Protein AF-A0A2E3M9Q9-F1 (afdb_monomer)

Solvent-accessible surface area (backbone atoms only — not comparable to full-atom values): 9743 Å² total; per-residue (Å²): 113,70,69,62,52,54,53,53,52,55,54,54,60,60,72,67,68,70,74,71,77,70,59,69,41,37,39,51,59,62,32,50,26,89,43,43,72,78,40,28,54,58,51,46,64,66,79,41,60,80,38,40,78,48,68,69,74,88,83,64,86,83,71,75,69,73,61,46,31,37,36,22,40,59,89,78,63,45,57,40,36,41,35,33,45,67,44,72,97,41,50,79,25,32,54,65,48,75,46,79,63,38,61,74,39,22,31,92,86,69,49,36,73,83,56,48,71,68,57,46,63,74,74,42,71,73,69,44,78,47,83,54,98,63,34,36,38,41,30,27,69,87,46,67,44,72,45,80,41,54,44,87,80,43,58,71,69,68,62,70,63,85,82,134

Structure (mmCIF, N/CA/C/O backbone):
data_AF-A0A2E3M9Q9-F1
#
_entry.id   AF-A0A2E3M9Q9-F1
#
loop_
_atom_site.group_PDB
_atom_site.id
_atom_site.type_symbol
_atom_site.label_atom_id
_atom_site.label_alt_id
_atom_site.label_comp_id
_atom_site.label_asym_id
_atom_site.label_entity_id
_atom_site.label_seq_id
_atom_site.pdbx_PDB_ins_code
_atom_site.Cartn_x
_atom_site.Cartn_y
_atom_site.Cartn_z
_atom_site.occupancy
_atom_site.B_iso_or_equiv
_atom_site.auth_seq_id
_atom_site.auth_comp_id
_atom_site.auth_asym_id
_atom_site.auth_atom_id
_atom_site.pdbx_PDB_model_num
ATOM 1 N N . MET A 1 1 ? -33.802 -19.525 -43.054 1.00 52.84 1 MET A N 1
ATOM 2 C CA . MET A 1 1 ? -34.046 -18.143 -42.569 1.00 52.84 1 MET A CA 1
ATOM 3 C C . MET A 1 1 ? -34.086 -18.020 -41.040 1.00 52.84 1 MET A C 1
ATOM 5 O O . MET A 1 1 ? -33.507 -17.074 -40.529 1.00 52.84 1 MET A O 1
ATOM 9 N N . LYS A 1 2 ? -34.699 -18.948 -40.278 1.00 54.94 2 LYS A N 1
ATOM 10 C CA . LYS A 1 2 ? -34.688 -18.893 -38.794 1.00 54.94 2 LYS A CA 1
ATOM 11 C C . LYS A 1 2 ? -33.310 -19.171 -38.159 1.00 54.94 2 LYS A C 1
ATOM 13 O O . LYS A 1 2 ? -32.926 -18.476 -37.229 1.00 54.94 2 LYS A O 1
ATOM 18 N N . GLN A 1 3 ? -32.537 -20.125 -38.693 1.00 57.97 3 GLN A N 1
ATOM 19 C CA . GLN A 1 3 ? -31.179 -20.435 -38.200 1.00 57.97 3 GLN A CA 1
ATOM 20 C C . GLN A 1 3 ? -30.168 -19.307 -38.455 1.00 57.97 3 GLN A C 1
ATOM 22 O O . GLN A 1 3 ? -29.341 -19.023 -37.597 1.00 57.97 3 GLN A O 1
ATOM 27 N N . THR A 1 4 ? -30.271 -18.615 -39.593 1.00 62.91 4 THR A N 1
ATOM 28 C CA . THR A 1 4 ? -29.418 -17.459 -39.918 1.00 62.91 4 THR A CA 1
ATOM 29 C C . THR A 1 4 ? -29.715 -16.255 -39.019 1.00 62.91 4 THR A C 1
ATOM 31 O O . THR A 1 4 ? -28.805 -15.511 -38.678 1.00 62.91 4 THR A O 1
ATOM 34 N N . PHE A 1 5 ? -30.967 -16.093 -38.573 1.00 63.22 5 PHE A N 1
ATOM 35 C CA . PHE A 1 5 ? -31.365 -15.025 -37.648 1.00 63.22 5 PHE A CA 1
ATOM 36 C C . PHE A 1 5 ? -30.846 -15.266 -36.217 1.00 63.22 5 PHE A C 1
ATOM 38 O O . PHE A 1 5 ? -30.388 -14.340 -35.556 1.00 63.22 5 PHE A O 1
ATOM 45 N N . LEU A 1 6 ? -30.837 -16.527 -35.767 1.00 62.62 6 LEU A N 1
ATOM 46 C CA . LEU A 1 6 ? -30.279 -16.943 -34.471 1.00 62.62 6 LEU A CA 1
ATOM 47 C C . LEU A 1 6 ? -28.755 -16.737 -34.393 1.00 62.62 6 LEU A C 1
ATOM 49 O O . LEU A 1 6 ? 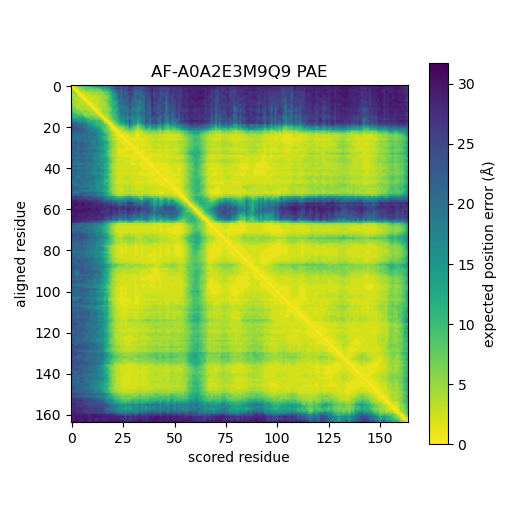-28.240 -16.312 -33.362 1.00 62.62 6 LEU A O 1
ATOM 53 N N . LEU A 1 7 ? -28.047 -16.976 -35.500 1.00 67.50 7 LEU A N 1
ATOM 54 C CA . LEU A 1 7 ? -26.600 -16.758 -35.613 1.00 67.50 7 LEU A CA 1
ATOM 55 C C . LEU A 1 7 ? -26.226 -15.267 -35.557 1.00 67.50 7 LEU A C 1
ATOM 57 O O . LEU A 1 7 ? -25.250 -14.905 -34.905 1.00 67.50 7 LEU A O 1
ATOM 61 N N . LEU A 1 8 ? -27.031 -14.393 -36.171 1.00 64.94 8 LEU A N 1
ATOM 62 C CA . LEU A 1 8 ? -26.827 -12.940 -36.109 1.00 64.94 8 LEU A CA 1
ATOM 63 C C . LEU A 1 8 ? -27.055 -12.368 -34.701 1.00 64.94 8 LEU A C 1
ATOM 65 O O . LEU A 1 8 ? -26.297 -11.502 -34.269 1.00 64.94 8 LEU A O 1
ATOM 69 N N . ILE A 1 9 ? -28.051 -12.875 -33.966 1.00 68.12 9 ILE A N 1
ATOM 70 C CA . ILE A 1 9 ? -28.307 -12.468 -32.574 1.00 68.12 9 ILE A CA 1
ATOM 71 C C . ILE A 1 9 ? -27.148 -12.897 -31.664 1.00 68.12 9 ILE A C 1
ATOM 73 O O . ILE A 1 9 ? -26.687 -12.100 -30.851 1.00 68.12 9 ILE A O 1
ATOM 77 N N . ALA A 1 10 ? -26.619 -14.112 -31.845 1.00 64.94 10 ALA A N 1
ATOM 78 C CA . ALA A 1 10 ? -25.474 -14.599 -31.076 1.00 64.94 10 ALA A CA 1
ATOM 79 C C . ALA A 1 10 ? -24.200 -13.766 -31.318 1.00 64.94 10 ALA A C 1
ATOM 81 O O . ALA A 1 10 ? -23.484 -13.449 -30.371 1.00 64.94 10 ALA A O 1
ATOM 82 N N . ILE A 1 11 ? -23.943 -13.348 -32.563 1.00 62.94 11 ILE A N 1
ATOM 83 C CA . ILE A 1 11 ? -22.802 -12.483 -32.913 1.00 62.94 11 ILE A CA 1
ATOM 84 C C . ILE A 1 11 ? -22.959 -11.078 -32.305 1.00 62.94 11 ILE A C 1
ATOM 86 O O . ILE A 1 11 ? -21.990 -10.514 -31.795 1.00 62.94 11 ILE A O 1
ATOM 90 N N . TYR A 1 12 ? -24.181 -10.535 -32.281 1.00 64.56 12 TYR A N 1
ATOM 91 C CA . TYR A 1 12 ? -24.465 -9.235 -31.664 1.00 64.56 12 TYR A CA 1
ATOM 92 C C . TYR A 1 12 ? -24.298 -9.254 -30.133 1.00 64.56 12 TYR A C 1
ATOM 94 O O . TYR A 1 12 ? -23.826 -8.281 -29.543 1.00 64.56 12 TYR A O 1
ATOM 102 N N . SER A 1 13 ? -24.620 -10.371 -29.471 1.00 60.25 13 SER A N 1
ATOM 103 C CA . SER A 1 13 ? -24.409 -10.527 -28.025 1.00 60.25 13 SER A CA 1
ATOM 104 C C . SER A 1 13 ? -22.926 -10.547 -27.632 1.00 60.25 13 SER A C 1
ATOM 106 O O . SER A 1 13 ? -22.579 -10.030 -26.573 1.00 60.25 13 SER A O 1
ATOM 108 N N . ILE A 1 14 ? -22.038 -11.075 -28.482 1.00 59.09 14 ILE A N 1
ATOM 109 C CA . ILE A 1 14 ? -20.588 -11.122 -28.209 1.00 59.09 14 ILE A CA 1
ATOM 110 C C . ILE A 1 14 ? -19.948 -9.733 -28.386 1.00 59.09 14 ILE A C 1
ATOM 112 O O . ILE A 1 14 ? -19.053 -9.363 -27.628 1.00 59.09 14 ILE A O 1
ATOM 116 N N . ALA A 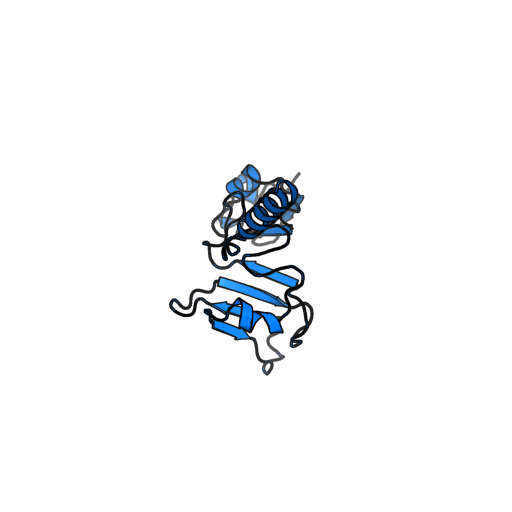1 15 ? -20.449 -8.927 -29.329 1.00 57.44 15 ALA A N 1
ATOM 117 C CA . ALA A 1 15 ? -19.947 -7.575 -29.592 1.00 57.44 15 ALA A CA 1
ATOM 118 C C . ALA A 1 15 ? -20.247 -6.561 -28.465 1.00 57.44 15 ALA A C 1
ATOM 120 O O . ALA A 1 15 ? -19.574 -5.540 -28.371 1.00 57.44 15 ALA A O 1
ATOM 121 N N . ASN A 1 16 ? -21.215 -6.849 -27.585 1.00 52.94 16 ASN A N 1
ATOM 122 C CA . ASN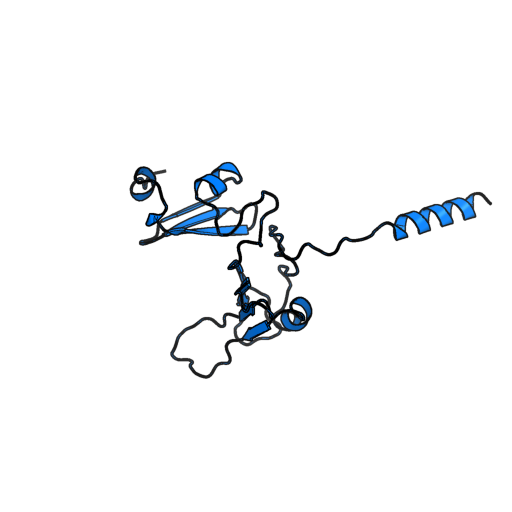 A 1 16 ? -21.548 -6.009 -26.427 1.00 52.94 16 ASN A CA 1
ATOM 123 C C . ASN A 1 16 ? -20.771 -6.375 -25.150 1.00 52.94 16 ASN A C 1
ATOM 125 O O . ASN A 1 16 ? -20.977 -5.745 -24.113 1.00 52.94 16 ASN A O 1
ATOM 129 N N . SER A 1 17 ? -19.839 -7.336 -25.197 1.00 44.88 17 SER A N 1
ATOM 130 C CA . SER A 1 17 ? -18.878 -7.548 -24.106 1.00 44.88 17 SER A CA 1
ATOM 131 C C . SER A 1 17 ? -17.785 -6.468 -24.142 1.00 44.88 17 SER A C 1
ATOM 133 O O . SER A 1 17 ? -16.591 -6.761 -24.234 1.00 44.88 17 SER A O 1
ATOM 135 N N . CYS A 1 18 ? -18.200 -5.204 -24.081 1.00 49.94 18 CYS A N 1
ATOM 136 C CA . CYS A 1 18 ? -17.330 -4.057 -23.901 1.00 49.94 18 CYS A CA 1
ATOM 137 C C . CYS A 1 18 ? -16.764 -4.133 -22.479 1.00 49.94 18 CYS A C 1
ATOM 139 O O . CYS A 1 18 ? -17.396 -3.702 -21.516 1.00 49.94 18 CYS A O 1
ATOM 141 N N . LYS A 1 19 ? -15.592 -4.757 -22.332 1.00 53.41 19 LYS A N 1
ATOM 142 C CA . LYS A 1 19 ? -14.821 -4.692 -21.091 1.00 53.41 19 LYS A CA 1
ATOM 143 C C . LYS A 1 19 ? -14.400 -3.235 -20.929 1.00 53.41 19 LYS A C 1
ATOM 145 O O . LYS A 1 19 ? -13.509 -2.781 -21.638 1.00 53.41 19 LYS A O 1
ATOM 150 N N . SER A 1 20 ? -15.079 -2.496 -20.055 1.00 61.09 20 SER A N 1
ATOM 151 C CA . SER A 1 20 ? -14.585 -1.202 -19.587 1.00 61.09 20 SER A CA 1
ATOM 152 C C . SER A 1 20 ? -13.145 -1.387 -19.119 1.00 61.09 20 SER A C 1
ATOM 154 O O . SER A 1 20 ? -12.863 -2.365 -18.415 1.00 61.09 20 SER A O 1
ATOM 156 N N . GLU A 1 21 ? -12.247 -0.487 -19.515 1.00 66.94 21 GLU A N 1
ATOM 157 C CA . GLU A 1 21 ? -10.880 -0.507 -19.002 1.00 66.94 21 GLU A CA 1
ATOM 158 C C . GLU A 1 21 ? -10.918 -0.539 -17.464 1.00 66.94 21 GLU A C 1
ATOM 160 O O . GLU A 1 21 ? -11.756 0.146 -16.863 1.00 66.94 21 GLU A O 1
ATOM 165 N N . PRO A 1 22 ? -10.087 -1.376 -16.814 1.00 71.12 22 PRO A N 1
ATOM 166 C CA . PRO A 1 22 ? -10.034 -1.410 -15.362 1.00 71.12 22 PRO A CA 1
ATOM 167 C C . PRO A 1 22 ? -9.723 -0.006 -14.842 1.00 71.12 22 PRO A C 1
ATOM 169 O O . PRO A 1 22 ? -8.771 0.623 -15.294 1.00 71.12 22 PRO A O 1
ATOM 172 N N . ASP A 1 23 ? -10.512 0.494 -13.894 1.00 86.56 23 ASP A N 1
ATOM 173 C CA . ASP A 1 23 ? -10.223 1.784 -13.269 1.00 86.56 23 ASP A CA 1
ATOM 174 C C . ASP A 1 23 ? -8.853 1.707 -12.576 1.00 86.56 23 ASP A C 1
ATOM 176 O O . ASP A 1 23 ? -8.659 0.935 -11.630 1.00 86.56 23 ASP A O 1
ATOM 180 N N . ARG A 1 24 ? -7.900 2.519 -13.056 1.00 91.31 24 ARG A N 1
ATOM 181 C CA . ARG A 1 24 ? -6.502 2.513 -12.603 1.00 91.31 24 ARG A CA 1
ATOM 182 C C . ARG A 1 24 ? -6.345 2.768 -11.102 1.00 91.31 24 ARG A C 1
ATOM 184 O O . ARG A 1 24 ? -5.295 2.448 -10.556 1.00 91.31 24 ARG A O 1
ATOM 191 N N . TYR A 1 25 ? -7.351 3.347 -10.446 1.00 95.38 25 TYR A N 1
ATOM 192 C CA . TYR A 1 25 ? -7.307 3.716 -9.032 1.00 95.38 25 TYR A CA 1
ATOM 193 C C . TYR A 1 25 ? -8.178 2.827 -8.135 1.00 95.38 25 TYR A C 1
ATOM 195 O O . TYR A 1 25 ? -8.453 3.185 -6.990 1.00 95.38 25 TYR A O 1
ATOM 203 N N . VAL A 1 26 ? -8.627 1.663 -8.602 1.00 95.62 26 VAL A N 1
ATOM 204 C CA . VAL A 1 26 ? -9.406 0.742 -7.761 1.00 95.62 26 VAL A CA 1
ATOM 205 C C . VAL A 1 26 ? -8.508 -0.288 -7.080 1.00 95.62 26 VAL A C 1
ATOM 207 O O . VAL A 1 26 ? -7.641 -0.891 -7.704 1.00 95.62 26 VAL A O 1
ATOM 210 N N . ILE A 1 27 ? -8.747 -0.512 -5.789 1.00 95.50 27 ILE A N 1
ATOM 211 C CA . ILE A 1 27 ? -8.110 -1.555 -4.982 1.00 95.50 27 ILE A CA 1
ATOM 212 C C . ILE A 1 27 ? -9.118 -2.686 -4.755 1.00 95.50 27 ILE A C 1
ATOM 214 O O . ILE A 1 27 ? -10.170 -2.481 -4.141 1.00 95.50 27 ILE A O 1
ATOM 218 N N . ASN A 1 28 ? -8.764 -3.891 -5.188 1.00 93.88 28 ASN A N 1
ATOM 219 C CA . ASN A 1 28 ? -9.450 -5.134 -4.853 1.00 93.88 28 ASN A CA 1
ATOM 220 C C . ASN A 1 28 ? -8.462 -6.130 -4.231 1.00 93.88 28 ASN A C 1
ATOM 222 O O . ASN A 1 28 ? -7.258 -5.906 -4.196 1.00 93.88 28 ASN A O 1
ATOM 226 N N . LYS A 1 29 ? -8.973 -7.274 -3.771 1.00 94.56 29 LYS A N 1
ATOM 227 C CA . LYS A 1 29 ? -8.179 -8.299 -3.077 1.00 94.56 29 LYS A CA 1
ATOM 228 C C . LYS A 1 29 ? -6.970 -8.828 -3.872 1.00 94.56 29 LYS A C 1
ATOM 230 O O . LYS A 1 29 ? -5.961 -9.163 -3.267 1.00 94.56 29 LYS A O 1
ATOM 235 N N . HIS A 1 30 ? -7.101 -8.922 -5.196 1.00 93.62 30 HIS A N 1
ATOM 236 C CA . HIS A 1 30 ? -6.114 -9.534 -6.103 1.00 93.62 30 HIS A CA 1
ATOM 237 C C . HIS A 1 30 ? -5.618 -8.574 -7.192 1.00 93.62 30 HIS A C 1
ATOM 239 O O . HIS A 1 30 ? -4.934 -8.987 -8.129 1.00 93.62 30 HIS A O 1
ATOM 245 N N . ASN A 1 31 ? -6.046 -7.3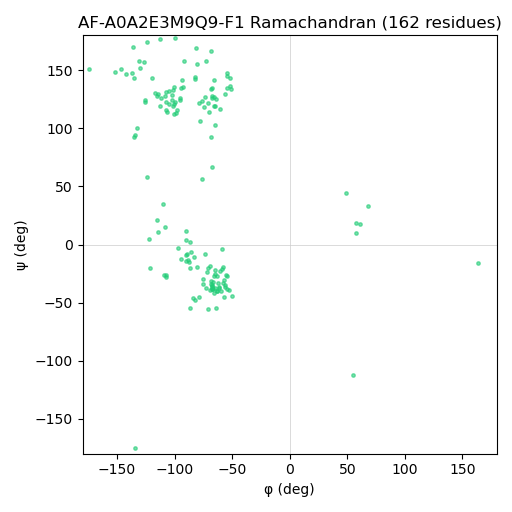09 -7.145 1.00 93.94 31 ASN A N 1
ATOM 246 C CA . ASN A 1 31 ? -5.635 -6.316 -8.127 1.00 93.94 31 ASN A CA 1
ATOM 247 C C . ASN A 1 31 ? -5.641 -4.898 -7.555 1.00 93.94 31 ASN A C 1
ATOM 249 O O . ASN A 1 31 ? -6.447 -4.555 -6.690 1.00 93.94 31 ASN A O 1
ATOM 253 N N . ILE A 1 32 ? -4.729 -4.076 -8.065 1.00 95.38 32 ILE A N 1
ATOM 254 C CA . ILE A 1 32 ? -4.612 -2.653 -7.749 1.00 95.38 32 ILE A CA 1
ATOM 255 C C . ILE A 1 32 ? -4.474 -1.925 -9.081 1.00 95.38 32 ILE A C 1
ATOM 257 O O . ILE A 1 32 ? -3.405 -1.931 -9.694 1.00 95.38 32 ILE A O 1
ATOM 261 N N . GLY A 1 33 ? -5.572 -1.341 -9.555 1.00 93.75 33 GLY A N 1
ATOM 262 C CA . GLY A 1 33 ? -5.669 -0.807 -10.906 1.00 93.75 33 GLY A CA 1
ATOM 263 C C . GLY A 1 33 ? -5.319 -1.875 -11.939 1.00 93.75 33 GLY A C 1
ATOM 264 O O . GLY A 1 33 ? -6.021 -2.873 -12.088 1.00 93.75 33 GLY A O 1
ATOM 265 N N . TYR A 1 34 ? -4.197 -1.672 -12.623 1.00 91.88 34 TYR A N 1
ATOM 266 C CA . TYR A 1 34 ? -3.678 -2.578 -13.649 1.00 91.88 34 TYR A CA 1
ATOM 267 C C . TYR A 1 34 ? -2.743 -3.675 -13.115 1.00 91.88 34 TYR A C 1
ATOM 269 O O . TYR A 1 34 ? -2.359 -4.568 -13.868 1.00 91.88 34 TYR A O 1
ATOM 277 N N . LEU A 1 35 ? -2.352 -3.614 -11.839 1.00 95.56 35 LEU A N 1
ATOM 278 C CA . LEU A 1 35 ? -1.514 -4.631 -11.206 1.00 95.56 35 LEU A CA 1
ATOM 279 C C . LEU A 1 35 ? -2.356 -5.821 -10.750 1.00 95.56 35 LEU A C 1
ATOM 281 O O . LEU A 1 35 ? -3.462 -5.643 -10.242 1.00 95.56 35 LEU A O 1
ATOM 285 N N . SER A 1 36 ? -1.793 -7.021 -10.861 1.00 95.31 36 SER A N 1
ATOM 286 C CA . SER A 1 36 ? -2.363 -8.278 -10.368 1.00 95.31 36 SER A CA 1
ATOM 287 C C . SER A 1 36 ? -1.298 -9.124 -9.668 1.00 95.31 36 SER A C 1
ATOM 289 O O . SER A 1 36 ? -0.104 -8.846 -9.788 1.00 95.31 36 SER A O 1
ATOM 291 N N . ASP A 1 37 ? -1.715 -10.197 -8.997 1.00 94.12 37 ASP A N 1
ATOM 292 C CA . ASP A 1 37 ? -0.815 -11.122 -8.289 1.00 94.12 37 ASP A CA 1
ATOM 293 C C . ASP A 1 37 ? 0.248 -11.783 -9.197 1.00 94.12 37 ASP A C 1
ATOM 295 O O . ASP A 1 37 ? 1.281 -12.250 -8.712 1.00 94.12 37 ASP A O 1
ATOM 299 N N . SER A 1 38 ? 0.014 -11.829 -10.515 1.00 96.00 38 SER A N 1
ATOM 300 C CA . SER A 1 38 ? 0.948 -12.383 -11.504 1.00 96.00 38 SER A CA 1
ATOM 301 C C . SER A 1 38 ? 1.809 -11.333 -12.202 1.00 96.00 38 SER A C 1
ATOM 303 O O . SER A 1 38 ? 2.649 -11.701 -13.019 1.00 96.00 38 SER A O 1
ATOM 305 N N . THR A 1 39 ? 1.607 -10.042 -11.921 1.00 96.75 39 THR A N 1
ATOM 306 C CA . THR A 1 39 ? 2.334 -8.977 -12.614 1.00 96.75 39 THR A CA 1
ATOM 307 C C . THR A 1 39 ? 3.829 -9.059 -12.316 1.00 96.75 39 THR A C 1
ATOM 309 O O . THR A 1 39 ? 4.249 -9.033 -11.153 1.00 96.75 39 THR A O 1
ATOM 312 N N . SER A 1 40 ? 4.631 -9.130 -13.378 1.00 96.25 40 SER A N 1
ATOM 313 C CA . SER A 1 40 ? 6.094 -9.176 -13.293 1.00 96.25 40 SER A CA 1
ATOM 314 C C . SER A 1 40 ? 6.730 -7.785 -13.363 1.00 96.25 40 SER A C 1
ATOM 316 O O . SER A 1 40 ? 6.163 -6.835 -13.908 1.00 96.25 40 SER A O 1
ATOM 318 N N . VAL A 1 41 ? 7.958 -7.653 -12.856 1.00 94.94 41 VAL A N 1
ATOM 319 C CA . VAL A 1 41 ? 8.734 -6.399 -12.911 1.00 94.94 41 VAL A CA 1
ATOM 320 C C . VAL A 1 41 ? 8.946 -5.905 -14.351 1.00 94.94 41 VAL A C 1
ATOM 322 O O . VAL A 1 41 ? 8.996 -4.694 -14.592 1.00 94.94 41 VAL A O 1
ATOM 325 N N . ARG A 1 42 ? 9.075 -6.813 -15.326 1.00 94.31 42 ARG A N 1
ATOM 326 C CA . ARG A 1 42 ? 9.234 -6.475 -16.748 1.00 94.31 42 ARG A CA 1
ATOM 327 C C . ARG A 1 42 ? 7.977 -5.838 -17.340 1.00 94.31 42 ARG A C 1
ATOM 329 O O . ARG A 1 42 ? 8.104 -4.943 -18.168 1.00 94.31 42 ARG A O 1
ATOM 336 N N . GLU A 1 43 ? 6.792 -6.266 -16.916 1.00 96.19 43 GLU A N 1
ATOM 337 C CA . GLU A 1 43 ? 5.511 -5.749 -17.421 1.00 96.19 43 GLU A CA 1
ATOM 338 C C . GLU A 1 43 ? 5.219 -4.321 -16.951 1.00 96.19 43 GLU A C 1
ATOM 340 O O . GLU A 1 43 ? 4.446 -3.612 -17.594 1.00 96.19 43 GLU A O 1
ATOM 345 N N . LEU A 1 44 ? 5.868 -3.861 -15.875 1.00 95.31 44 LEU A N 1
ATOM 346 C CA . LEU A 1 44 ? 5.647 -2.523 -15.322 1.00 95.31 44 LEU A CA 1
ATOM 347 C C . LEU A 1 44 ? 5.874 -1.407 -16.348 1.00 95.31 44 LEU A C 1
ATOM 349 O O . LEU A 1 44 ? 5.135 -0.430 -16.334 1.00 95.31 44 LEU A O 1
ATOM 353 N N . SER A 1 45 ? 6.851 -1.540 -17.254 1.00 93.25 45 SER A N 1
ATOM 354 C CA . SER A 1 45 ? 7.107 -0.521 -18.287 1.00 93.25 45 SER A CA 1
ATOM 355 C C . SER A 1 45 ? 5.970 -0.391 -19.297 1.00 93.25 45 SER A C 1
ATOM 357 O O . SER A 1 45 ? 5.786 0.679 -19.871 1.00 93.25 45 SER A O 1
ATOM 359 N N . PHE A 1 46 ? 5.212 -1.468 -19.509 1.00 94.50 46 PHE A N 1
ATOM 360 C CA . PHE A 1 46 ? 4.024 -1.458 -20.349 1.00 94.50 46 PHE A CA 1
ATOM 361 C C . PHE A 1 46 ? 2.810 -0.939 -19.574 1.00 94.50 46 PHE A C 1
ATOM 363 O O . PHE A 1 46 ? 2.127 -0.037 -20.044 1.00 94.50 46 PHE A O 1
ATOM 370 N N . ILE A 1 47 ? 2.584 -1.452 -18.361 1.00 94.75 47 ILE A N 1
ATOM 371 C CA . ILE A 1 47 ? 1.448 -1.071 -17.505 1.00 94.75 47 ILE A CA 1
ATOM 372 C C . ILE A 1 47 ? 1.464 0.427 -17.168 1.00 94.75 47 ILE A C 1
ATOM 374 O O . ILE A 1 47 ? 0.424 1.083 -17.158 1.00 94.75 47 ILE A O 1
ATOM 378 N N . PHE A 1 48 ? 2.649 0.969 -16.902 1.00 95.06 48 PHE A N 1
ATOM 379 C CA . PHE A 1 48 ? 2.865 2.352 -16.487 1.00 95.06 48 PHE A CA 1
ATOM 380 C C . PHE A 1 48 ? 3.557 3.171 -17.586 1.00 95.06 48 PHE A C 1
ATOM 382 O O . PHE A 1 48 ? 4.358 4.054 -17.294 1.00 95.06 48 PHE A O 1
ATOM 389 N N . SER A 1 49 ? 3.255 2.904 -18.863 1.00 94.19 49 SER A N 1
ATOM 390 C CA . SER A 1 49 ? 3.878 3.586 -20.015 1.00 94.19 49 SER A CA 1
ATOM 391 C C . SER A 1 49 ? 3.716 5.115 -19.989 1.00 94.19 49 SER A C 1
ATOM 393 O O . SER A 1 49 ? 4.571 5.866 -20.474 1.00 94.19 49 SER A O 1
ATOM 395 N N . ASN A 1 50 ? 2.615 5.586 -19.402 1.00 93.38 50 ASN A N 1
ATOM 396 C CA . ASN A 1 50 ? 2.297 7.007 -19.268 1.00 93.38 50 ASN A CA 1
ATOM 397 C C . ASN A 1 50 ? 2.884 7.637 -17.998 1.00 93.38 50 ASN A C 1
ATOM 399 O O . ASN A 1 50 ? 2.983 8.858 -17.917 1.00 93.38 50 ASN A O 1
ATOM 403 N N . ASP A 1 51 ? 3.345 6.823 -17.056 1.00 94.06 51 ASP A N 1
ATOM 404 C CA . ASP A 1 51 ? 3.925 7.255 -15.792 1.00 94.06 51 ASP A CA 1
ATOM 405 C C . ASP A 1 51 ? 5.465 7.209 -15.861 1.00 94.06 51 ASP A C 1
ATOM 407 O O . ASP A 1 51 ? 6.070 6.873 -16.884 1.00 94.06 51 ASP A O 1
ATOM 411 N N . SER A 1 52 ? 6.122 7.624 -14.782 1.00 94.50 52 SER A N 1
ATOM 412 C CA . SER A 1 52 ? 7.570 7.541 -14.607 1.00 94.50 52 SER A CA 1
ATOM 413 C C . SER A 1 52 ? 7.905 6.445 -13.601 1.00 94.50 52 SER A C 1
ATOM 415 O O . SER A 1 52 ? 7.329 6.385 -12.515 1.00 94.50 52 SER A O 1
ATOM 417 N N . ILE A 1 53 ? 8.842 5.569 -13.960 1.00 93.19 53 ILE A N 1
ATOM 418 C CA . ILE A 1 53 ? 9.263 4.438 -13.131 1.00 93.19 53 ILE A CA 1
ATOM 419 C C . ILE A 1 53 ? 10.700 4.680 -12.688 1.00 93.19 53 ILE A C 1
ATOM 421 O O . ILE A 1 53 ? 11.611 4.730 -13.513 1.00 93.19 53 ILE A O 1
ATOM 425 N N . SER A 1 54 ? 10.914 4.771 -11.379 1.00 89.25 54 SER A N 1
ATOM 426 C CA . SER A 1 54 ? 12.249 4.777 -10.788 1.00 89.25 54 SER A CA 1
ATOM 427 C C . SER A 1 54 ? 12.545 3.395 -10.222 1.00 89.25 54 SER A C 1
ATOM 429 O O . SER A 1 54 ? 11.836 2.905 -9.341 1.00 89.25 54 SER A O 1
ATOM 431 N N . LYS A 1 55 ? 13.587 2.752 -10.751 1.00 77.88 55 LYS A N 1
ATOM 432 C CA . LYS A 1 55 ? 14.137 1.510 -10.204 1.00 77.88 55 LYS A CA 1
ATOM 433 C C . LYS A 1 55 ? 15.381 1.857 -9.404 1.00 77.88 55 LYS A C 1
ATOM 435 O O . LYS A 1 55 ? 16.209 2.632 -9.878 1.00 77.88 55 LYS A O 1
ATOM 440 N N . PHE A 1 56 ? 15.524 1.268 -8.224 1.00 67.62 56 PHE A N 1
ATOM 441 C CA . PHE A 1 56 ? 16.809 1.280 -7.544 1.00 67.62 56 PHE A CA 1
ATOM 442 C C . PHE A 1 56 ? 17.807 0.476 -8.392 1.00 67.62 56 PHE A C 1
ATOM 444 O O . PHE A 1 56 ? 17.572 -0.694 -8.692 1.00 67.62 56 PHE A O 1
ATOM 451 N N . ILE A 1 57 ? 18.871 1.132 -8.851 1.00 57.75 57 ILE A N 1
ATOM 452 C CA . ILE A 1 57 ? 19.980 0.500 -9.567 1.00 57.75 57 ILE A CA 1
ATOM 453 C C . ILE A 1 57 ? 21.061 0.286 -8.508 1.00 57.75 57 ILE A C 1
ATOM 455 O O . ILE A 1 57 ? 21.532 1.254 -7.916 1.00 57.75 57 ILE A O 1
ATOM 459 N N . GLY A 1 58 ? 21.381 -0.979 -8.222 1.00 53.06 58 GLY A N 1
ATOM 460 C CA . GLY A 1 58 ? 22.391 -1.358 -7.233 1.00 53.06 58 GLY A CA 1
ATOM 461 C C . GLY A 1 58 ? 23.748 -0.697 -7.501 1.00 53.06 58 GLY A C 1
ATOM 462 O O . GLY A 1 58 ? 24.130 -0.471 -8.648 1.00 53.06 58 GLY A O 1
ATOM 463 N N . GLY A 1 59 ? 24.450 -0.367 -6.419 1.00 49.75 59 GLY A N 1
ATOM 464 C CA . GLY A 1 59 ? 25.722 0.367 -6.415 1.00 49.75 59 GLY A CA 1
ATOM 465 C C . GLY A 1 59 ? 26.067 0.943 -5.038 1.00 49.75 59 GLY A C 1
ATOM 466 O O . GLY A 1 59 ? 27.220 1.263 -4.775 1.00 49.75 59 GLY A O 1
ATOM 467 N N . ASP A 1 60 ? 25.078 1.005 -4.143 1.00 50.41 60 ASP A N 1
ATOM 468 C CA . ASP A 1 60 ? 25.236 1.358 -2.730 1.00 50.41 60 ASP A CA 1
ATOM 469 C C . ASP A 1 60 ? 24.663 0.243 -1.840 1.00 50.41 60 ASP A C 1
ATOM 471 O O . ASP A 1 60 ? 23.715 0.416 -1.070 1.00 50.41 60 ASP A O 1
ATOM 475 N N . GLU A 1 61 ? 25.213 -0.962 -2.017 1.00 51.06 61 GLU A N 1
ATOM 476 C CA . GLU A 1 61 ? 24.827 -2.206 -1.328 1.00 51.06 61 GLU A CA 1
ATOM 477 C C . GLU A 1 61 ? 24.949 -2.119 0.209 1.00 51.06 61 GLU A C 1
ATOM 479 O O . GLU A 1 61 ? 24.534 -3.029 0.924 1.00 51.06 61 GLU A O 1
ATOM 484 N N . PHE A 1 62 ? 25.451 -0.998 0.731 1.00 54.19 62 PHE A N 1
ATOM 485 C CA . PHE A 1 62 ? 25.595 -0.712 2.152 1.00 54.19 62 PHE A CA 1
ATOM 486 C C . PHE A 1 62 ? 24.374 -0.017 2.779 1.00 54.19 62 PHE A C 1
ATOM 488 O O . PHE A 1 62 ? 24.260 -0.011 4.003 1.00 54.19 62 PHE A O 1
ATOM 495 N N . ILE A 1 63 ? 23.431 0.528 1.991 1.00 53.78 63 ILE A N 1
ATOM 496 C CA . ILE A 1 63 ? 22.264 1.261 2.535 1.00 53.78 63 ILE A CA 1
ATOM 497 C C . ILE A 1 63 ? 21.077 0.348 2.900 1.00 53.78 63 ILE A C 1
ATOM 499 O O . ILE A 1 63 ? 20.121 0.793 3.533 1.00 53.78 63 ILE A O 1
ATOM 503 N N . GLY A 1 64 ? 21.127 -0.952 2.589 1.00 51.78 64 GLY A N 1
ATOM 504 C CA . GLY A 1 64 ? 20.121 -1.918 3.061 1.00 51.78 64 GLY A CA 1
ATOM 505 C C . GLY A 1 64 ? 18.688 -1.620 2.599 1.00 51.78 64 GLY A C 1
ATOM 506 O O . GLY A 1 64 ? 17.731 -2.129 3.182 1.00 51.78 64 GLY A O 1
ATOM 507 N N . ASN A 1 65 ? 18.519 -0.781 1.573 1.00 55.28 65 ASN A N 1
ATOM 508 C CA . ASN A 1 65 ? 17.198 -0.459 1.063 1.00 55.28 65 ASN A CA 1
ATOM 509 C C . ASN A 1 65 ? 16.709 -1.646 0.221 1.00 55.28 65 ASN A C 1
ATOM 511 O O . ASN A 1 65 ? 17.399 -2.027 -0.730 1.00 55.28 65 ASN A O 1
ATOM 515 N N . PRO A 1 66 ? 15.544 -2.246 0.533 1.00 60.12 66 PRO A N 1
ATOM 516 C CA . PRO A 1 66 ? 14.938 -3.219 -0.363 1.00 60.12 66 PRO A CA 1
ATOM 517 C C . PRO A 1 66 ? 14.788 -2.572 -1.742 1.00 60.12 66 PRO A C 1
ATOM 519 O O . PRO A 1 66 ? 14.606 -1.359 -1.838 1.00 60.12 66 PRO A O 1
ATOM 522 N N . ASN A 1 67 ? 14.900 -3.366 -2.806 1.00 77.69 67 ASN A N 1
ATOM 523 C CA . ASN A 1 67 ? 14.831 -2.911 -4.198 1.00 77.69 67 ASN A CA 1
ATOM 524 C C . ASN A 1 67 ? 13.419 -2.409 -4.558 1.00 77.69 67 ASN A C 1
ATOM 526 O O . ASN A 1 67 ? 12.703 -3.021 -5.347 1.00 77.69 67 ASN A O 1
ATOM 530 N N . ILE A 1 68 ? 13.010 -1.304 -3.934 1.00 89.62 68 ILE A N 1
ATOM 531 C CA . ILE A 1 68 ? 11.715 -0.664 -4.081 1.00 89.62 68 ILE A CA 1
ATOM 532 C C . ILE A 1 68 ? 11.693 0.027 -5.436 1.00 89.62 68 ILE A C 1
ATOM 534 O O . ILE A 1 68 ? 12.545 0.858 -5.759 1.00 89.62 68 ILE A O 1
ATOM 538 N N . ILE A 1 69 ? 10.670 -0.293 -6.213 1.00 93.06 69 ILE A N 1
ATOM 539 C CA . ILE A 1 69 ? 10.358 0.378 -7.466 1.00 93.06 69 ILE A CA 1
ATOM 540 C C . ILE A 1 69 ? 9.312 1.445 -7.159 1.00 93.06 69 ILE A C 1
ATOM 542 O O . ILE A 1 69 ? 8.263 1.149 -6.591 1.00 93.06 69 ILE A O 1
ATOM 546 N N . LYS A 1 70 ? 9.584 2.692 -7.534 1.00 95.12 70 LYS A N 1
ATOM 547 C CA . LYS A 1 70 ? 8.666 3.814 -7.317 1.00 95.12 70 LYS A CA 1
ATOM 548 C C . LYS A 1 70 ? 7.986 4.201 -8.621 1.00 95.12 70 LYS A C 1
ATOM 550 O O . LYS A 1 70 ? 8.658 4.375 -9.639 1.00 95.12 70 LYS A O 1
ATOM 555 N N . ILE A 1 71 ? 6.667 4.354 -8.573 1.00 96.38 71 ILE A N 1
ATOM 556 C CA . ILE A 1 71 ? 5.842 4.784 -9.704 1.00 96.38 71 ILE A CA 1
ATOM 557 C C . ILE A 1 71 ? 5.375 6.210 -9.443 1.00 96.38 71 ILE A C 1
ATOM 559 O O . ILE A 1 71 ? 4.729 6.472 -8.429 1.00 96.38 71 ILE A O 1
ATOM 563 N N . PHE A 1 72 ? 5.684 7.118 -10.359 1.00 96.69 72 PHE A N 1
ATOM 564 C CA . PHE A 1 72 ? 5.335 8.530 -10.274 1.00 96.69 72 PHE A CA 1
ATOM 565 C C . PHE A 1 72 ? 4.451 8.937 -11.441 1.00 96.69 72 PHE A C 1
ATOM 567 O O . PHE A 1 72 ? 4.686 8.533 -12.575 1.00 96.69 72 PHE A O 1
ATOM 574 N N . GLU A 1 73 ? 3.492 9.815 -11.192 1.00 95.25 73 GLU A N 1
ATOM 575 C CA . GLU A 1 73 ? 2.773 10.484 -12.268 1.00 95.25 73 GLU A CA 1
ATOM 576 C C . GLU A 1 73 ? 3.735 11.403 -13.035 1.00 95.25 73 GLU A C 1
ATOM 578 O O . GLU A 1 73 ? 4.435 12.220 -12.437 1.00 95.25 73 GLU A O 1
ATOM 583 N N . LYS A 1 74 ? 3.799 11.255 -14.362 1.00 92.25 74 LYS A N 1
ATOM 584 C CA . LYS A 1 74 ? 4.828 11.906 -15.189 1.00 92.25 74 LYS A CA 1
ATOM 585 C C . LYS A 1 74 ? 4.751 13.435 -15.152 1.00 92.25 74 LYS A C 1
ATOM 587 O O . LYS A 1 74 ? 5.788 14.088 -15.102 1.00 92.25 74 LYS A O 1
ATOM 592 N N . GLU A 1 75 ? 3.541 13.985 -15.166 1.00 91.75 75 GLU A N 1
ATOM 593 C CA . GLU A 1 75 ? 3.310 15.433 -15.229 1.00 91.75 75 GLU A CA 1
ATOM 594 C C . GLU A 1 75 ? 3.509 16.115 -13.872 1.00 91.75 75 GLU A C 1
ATOM 596 O O . GLU A 1 75 ? 4.168 17.147 -13.784 1.00 91.75 75 GLU A O 1
ATOM 601 N N . THR A 1 76 ? 2.964 15.532 -12.802 1.00 95.00 76 THR A N 1
ATOM 602 C CA . THR A 1 76 ? 2.951 16.153 -11.466 1.00 95.00 76 THR A CA 1
ATOM 603 C C . THR A 1 76 ? 4.113 15.715 -10.580 1.00 95.00 76 THR A C 1
ATOM 605 O O . THR A 1 76 ? 4.315 16.290 -9.514 1.00 95.00 76 THR A O 1
ATOM 608 N N . GLN A 1 77 ? 4.847 14.670 -10.981 1.00 94.62 77 GLN A N 1
ATOM 609 C CA . GLN A 1 77 ? 5.846 13.971 -10.163 1.00 94.62 77 GLN A CA 1
ATOM 610 C C . GLN A 1 77 ? 5.288 13.409 -8.846 1.00 94.62 77 GLN A C 1
ATOM 612 O O . GLN A 1 77 ? 6.043 13.073 -7.932 1.00 94.62 77 GLN A O 1
ATOM 617 N N . THR A 1 78 ? 3.966 13.264 -8.738 1.00 96.19 78 THR A N 1
ATOM 618 C CA . THR A 1 78 ? 3.330 12.692 -7.551 1.00 96.19 78 THR A CA 1
ATOM 619 C C . THR A 1 78 ? 3.686 11.215 -7.437 1.00 96.19 78 THR A C 1
ATOM 621 O O . THR A 1 78 ? 3.492 10.451 -8.382 1.00 96.19 78 THR A O 1
ATOM 624 N N . LEU A 1 79 ? 4.180 10.791 -6.271 1.00 96.81 79 LEU A N 1
ATOM 625 C CA . LEU A 1 79 ? 4.442 9.382 -5.983 1.00 96.81 79 LEU A CA 1
ATOM 626 C C . LEU A 1 79 ? 3.115 8.625 -5.837 1.00 96.81 79 LEU A C 1
ATOM 628 O O . LEU A 1 79 ? 2.365 8.850 -4.888 1.00 96.81 79 LEU A O 1
ATOM 632 N N . LEU A 1 80 ? 2.852 7.707 -6.766 1.00 97.12 80 LEU A N 1
ATOM 633 C CA . LEU A 1 80 ? 1.627 6.914 -6.824 1.00 97.12 80 LEU A CA 1
ATOM 634 C C . LEU A 1 80 ? 1.729 5.657 -5.960 1.00 97.12 80 LEU A C 1
ATOM 636 O O . LEU A 1 80 ? 0.886 5.429 -5.089 1.00 97.12 80 LEU A O 1
ATOM 640 N N . LEU A 1 81 ? 2.765 4.851 -6.210 1.00 97.06 81 LEU A N 1
ATOM 641 C CA . LEU A 1 81 ? 2.950 3.518 -5.636 1.00 97.06 81 LEU A CA 1
ATOM 642 C C . LEU A 1 81 ? 4.427 3.260 -5.319 1.00 97.06 81 LEU A C 1
ATOM 644 O O . LEU A 1 81 ? 5.313 3.681 -6.067 1.00 97.06 81 LEU A O 1
ATOM 648 N N . GLU A 1 82 ? 4.678 2.498 -4.257 1.00 96.12 82 GLU A N 1
ATOM 649 C CA . GLU A 1 82 ? 5.961 1.824 -4.020 1.00 96.12 82 GLU A CA 1
ATOM 650 C C . GLU A 1 82 ? 5.740 0.311 -4.152 1.00 96.12 82 GLU A C 1
ATOM 652 O O . GLU A 1 82 ? 4.845 -0.244 -3.513 1.00 96.12 82 GLU A O 1
ATOM 657 N N . LEU A 1 83 ? 6.519 -0.351 -5.006 1.00 95.50 83 LEU A N 1
ATOM 658 C CA . LEU A 1 83 ? 6.395 -1.773 -5.317 1.00 95.50 83 LEU A CA 1
ATOM 659 C C . LEU A 1 83 ? 7.632 -2.512 -4.821 1.00 95.50 83 LEU A C 1
ATOM 661 O O . LEU A 1 83 ? 8.757 -2.139 -5.161 1.00 95.50 83 LEU A O 1
ATOM 665 N N . THR A 1 84 ? 7.418 -3.591 -4.079 1.00 93.94 84 THR A N 1
ATOM 666 C CA . THR A 1 84 ? 8.491 -4.481 -3.633 1.00 93.94 84 THR A CA 1
ATOM 667 C C . THR A 1 84 ? 8.396 -5.787 -4.420 1.00 93.94 84 THR A C 1
ATOM 669 O O . THR A 1 84 ? 7.379 -6.476 -4.305 1.00 93.94 84 THR A O 1
ATOM 672 N N . PRO A 1 85 ? 9.394 -6.143 -5.245 1.00 93.44 85 PRO A N 1
ATOM 673 C CA . PRO A 1 85 ? 9.430 -7.433 -5.930 1.00 93.44 85 PRO A CA 1
ATOM 674 C C . PRO A 1 85 ? 9.765 -8.570 -4.952 1.00 93.44 85 PRO A C 1
ATOM 676 O O . PRO A 1 85 ? 10.356 -8.322 -3.904 1.00 93.44 85 PRO A O 1
ATOM 679 N N . LYS A 1 86 ? 9.399 -9.815 -5.290 1.00 92.94 86 LYS A N 1
ATOM 680 C CA . LYS A 1 86 ? 9.780 -10.997 -4.488 1.00 92.94 86 LYS A CA 1
ATOM 681 C C . LYS A 1 86 ? 11.293 -11.198 -4.489 1.00 92.94 86 LYS A C 1
ATOM 683 O O . LYS A 1 86 ? 11.917 -11.207 -3.438 1.00 92.94 86 LYS A O 1
ATOM 688 N N . GLU A 1 87 ? 11.852 -11.283 -5.689 1.00 90.00 87 GLU A N 1
ATOM 689 C CA . GLU A 1 87 ? 13.287 -11.328 -5.943 1.00 90.00 87 GLU A CA 1
ATOM 690 C C . GLU A 1 87 ? 13.791 -9.964 -6.417 1.00 90.00 87 GLU A C 1
ATOM 692 O O . GLU A 1 87 ? 13.246 -9.355 -7.344 1.00 90.00 87 GLU A O 1
ATOM 697 N N . ALA A 1 88 ? 14.833 -9.483 -5.750 1.00 85.06 88 ALA A N 1
ATOM 698 C CA . ALA A 1 88 ? 15.536 -8.254 -6.067 1.00 85.06 88 ALA A CA 1
ATOM 699 C C . ALA A 1 88 ? 16.253 -8.339 -7.422 1.00 85.06 88 ALA A C 1
ATOM 701 O O . ALA A 1 88 ? 16.858 -9.356 -7.737 1.00 85.06 88 ALA A O 1
ATOM 702 N N . LEU A 1 89 ? 16.245 -7.242 -8.190 1.00 83.50 89 LEU A N 1
ATOM 703 C CA . LEU A 1 89 ? 16.967 -7.109 -9.469 1.00 83.50 89 LEU A CA 1
ATOM 704 C C . LEU A 1 89 ? 16.600 -8.154 -10.548 1.00 83.50 89 LEU A C 1
ATOM 706 O O . LEU A 1 89 ? 17.226 -8.181 -11.606 1.00 83.50 89 LEU A O 1
ATOM 710 N N . ASP A 1 90 ? 15.549 -8.950 -10.341 1.00 87.94 90 ASP A N 1
ATOM 711 C CA . ASP A 1 90 ? 15.019 -9.892 -11.324 1.00 87.94 90 ASP A CA 1
ATOM 712 C C . ASP A 1 90 ? 13.788 -9.302 -12.031 1.00 87.94 90 ASP A C 1
ATOM 714 O O . ASP A 1 90 ? 12.787 -8.930 -11.419 1.00 87.94 90 ASP A O 1
ATOM 718 N N . SER A 1 91 ? 13.860 -9.213 -13.359 1.00 89.62 91 SER A N 1
ATOM 719 C CA . SER A 1 91 ? 12.769 -8.696 -14.190 1.00 89.62 91 SER A CA 1
ATOM 720 C C . SER A 1 91 ? 11.565 -9.642 -14.305 1.00 89.62 91 SER A C 1
ATOM 722 O O . SER A 1 91 ? 10.463 -9.177 -14.596 1.00 89.62 91 SER A O 1
ATOM 724 N N . LEU A 1 92 ? 11.763 -10.946 -14.097 1.00 94.56 92 LEU A N 1
ATOM 725 C CA . LEU A 1 92 ? 10.706 -11.962 -14.145 1.00 94.56 92 LEU A CA 1
ATOM 726 C C . LEU A 1 92 ? 10.010 -12.137 -12.791 1.00 94.56 92 LEU A C 1
ATOM 728 O O . LEU A 1 92 ? 8.918 -12.698 -12.726 1.00 94.56 92 LEU A O 1
ATOM 732 N N . SER A 1 93 ? 10.616 -11.612 -11.727 1.00 94.62 93 SER A N 1
ATOM 733 C CA . SER A 1 93 ? 10.048 -11.561 -10.386 1.00 94.62 93 SER A CA 1
ATOM 734 C C . SER A 1 93 ? 8.674 -10.893 -10.383 1.00 94.62 93 SER A C 1
ATOM 736 O O . SER A 1 93 ? 8.468 -9.835 -10.986 1.00 94.62 93 SER A O 1
ATOM 738 N N . THR A 1 94 ? 7.722 -11.507 -9.684 1.00 96.69 94 THR A N 1
ATOM 739 C CA . THR A 1 94 ? 6.397 -10.922 -9.441 1.00 96.69 94 THR A CA 1
ATOM 740 C C . THR A 1 94 ? 6.448 -9.916 -8.298 1.00 96.69 94 THR A C 1
ATOM 742 O O . THR A 1 94 ? 7.267 -10.049 -7.382 1.00 96.69 94 THR A O 1
ATOM 745 N N . ILE A 1 95 ?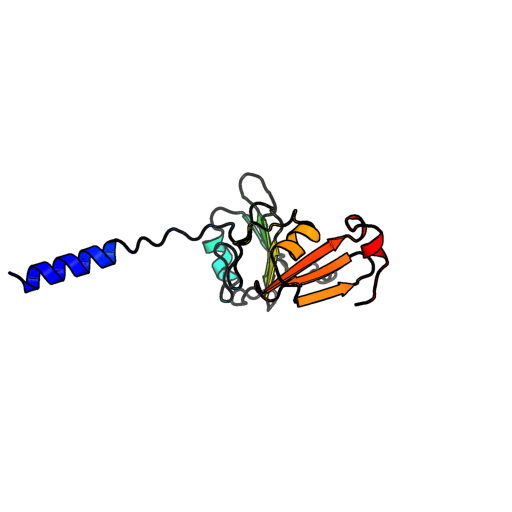 5.518 -8.967 -8.284 1.00 95.88 95 ILE A N 1
ATOM 746 C CA . ILE A 1 95 ? 5.385 -8.018 -7.175 1.00 95.88 95 ILE A CA 1
ATOM 747 C C . ILE A 1 95 ? 4.911 -8.745 -5.906 1.00 95.88 95 ILE A C 1
ATOM 749 O O . ILE A 1 95 ? 3.921 -9.470 -5.923 1.00 95.88 95 ILE A O 1
ATOM 753 N N . GLN A 1 96 ? 5.645 -8.581 -4.805 1.00 94.69 96 GLN A N 1
ATOM 754 C CA . GLN A 1 96 ? 5.315 -9.155 -3.499 1.00 94.69 96 GLN A CA 1
ATOM 755 C C . GLN A 1 96 ? 4.331 -8.273 -2.734 1.00 94.69 96 GLN A C 1
ATOM 757 O O . GLN A 1 96 ? 3.377 -8.773 -2.144 1.00 94.69 96 GLN A O 1
ATOM 762 N N . SER A 1 97 ? 4.587 -6.967 -2.704 1.00 95.12 97 SER A N 1
ATOM 763 C CA . SER A 1 97 ? 3.744 -6.011 -1.994 1.00 95.12 97 SER A CA 1
ATOM 764 C C . SER A 1 97 ? 3.698 -4.669 -2.709 1.00 95.12 97 SER A C 1
ATOM 766 O O . SER A 1 97 ? 4.626 -4.271 -3.417 1.00 95.12 97 SER A O 1
ATOM 768 N N . VAL A 1 98 ? 2.574 -3.983 -2.521 1.00 96.75 98 VAL A N 1
ATOM 769 C CA . VAL A 1 98 ? 2.293 -2.667 -3.088 1.00 96.75 98 VAL A CA 1
ATOM 770 C C . VAL A 1 98 ? 1.907 -1.741 -1.951 1.00 96.75 98 VAL A C 1
ATOM 772 O O . VAL A 1 98 ? 0.944 -1.996 -1.229 1.00 96.75 98 VAL A O 1
ATOM 775 N N . ARG A 1 99 ? 2.638 -0.640 -1.805 1.00 96.81 99 ARG A N 1
ATOM 776 C CA . ARG A 1 99 ? 2.286 0.435 -0.885 1.00 96.81 99 ARG A CA 1
ATOM 777 C C . ARG A 1 99 ? 1.627 1.567 -1.657 1.00 96.81 99 ARG A C 1
ATOM 779 O O . ARG A 1 99 ? 2.221 2.154 -2.561 1.00 96.81 99 ARG A O 1
ATOM 786 N N . ILE A 1 100 ? 0.400 1.884 -1.265 1.00 97.38 100 ILE A N 1
ATOM 787 C CA . ILE A 1 100 ? -0.383 2.970 -1.849 1.00 97.38 100 ILE A CA 1
ATOM 788 C C . ILE A 1 100 ? 0.093 4.307 -1.281 1.00 97.38 100 ILE A C 1
ATOM 790 O O . ILE A 1 100 ? 0.050 4.518 -0.066 1.00 97.38 100 ILE A O 1
ATOM 794 N N . MET A 1 101 ? 0.526 5.220 -2.150 1.00 96.75 101 MET A N 1
ATOM 795 C CA . MET A 1 101 ? 1.029 6.536 -1.741 1.00 96.75 101 MET A CA 1
ATOM 796 C C . MET A 1 101 ? 0.065 7.675 -2.068 1.00 96.75 101 MET A C 1
ATOM 798 O O . MET A 1 101 ? 0.027 8.651 -1.312 1.00 96.75 101 MET A O 1
ATOM 802 N N . ASP A 1 102 ? -0.746 7.510 -3.111 1.00 96.75 102 ASP A N 1
ATOM 803 C CA . ASP A 1 102 ? -1.706 8.502 -3.594 1.00 96.75 102 ASP A CA 1
ATOM 804 C C . ASP A 1 102 ? -3.153 8.176 -3.143 1.00 96.75 102 ASP A C 1
ATOM 806 O O . ASP A 1 102 ? -3.595 7.029 -3.259 1.00 96.75 102 ASP A O 1
ATOM 810 N N . PRO A 1 103 ? -3.918 9.156 -2.618 1.00 96.00 103 PRO A N 1
ATOM 811 C CA . PRO A 1 103 ? -5.269 8.943 -2.091 1.00 96.00 103 PRO A CA 1
ATOM 812 C C . PRO A 1 103 ? -6.352 8.715 -3.158 1.00 96.00 103 PRO A C 1
ATOM 814 O O . PRO A 1 103 ? -7.486 8.390 -2.794 1.00 96.00 103 PRO A O 1
ATOM 817 N N . ARG A 1 104 ? -6.043 8.880 -4.452 1.00 96.19 104 ARG A N 1
ATOM 818 C CA . ARG A 1 104 ? -6.956 8.527 -5.550 1.00 96.19 104 ARG A CA 1
ATOM 819 C C . ARG A 1 104 ? -7.258 7.033 -5.555 1.00 96.19 104 ARG A C 1
ATOM 821 O O . ARG A 1 104 ? -8.387 6.656 -5.864 1.00 96.19 104 ARG A O 1
ATOM 828 N N . TYR A 1 105 ? -6.287 6.206 -5.156 1.00 97.00 105 TYR A N 1
ATOM 829 C CA . TYR A 1 105 ? -6.476 4.768 -5.010 1.00 97.00 105 TYR A CA 1
ATOM 830 C C . TYR A 1 105 ? -7.464 4.459 -3.885 1.00 97.00 105 TYR A C 1
ATOM 832 O O . TYR A 1 105 ? -7.227 4.795 -2.722 1.00 97.00 105 TYR A O 1
ATOM 840 N N . LYS A 1 106 ? -8.570 3.799 -4.230 1.00 96.38 106 LYS A N 1
ATOM 841 C CA . LYS A 1 106 ? -9.678 3.518 -3.319 1.00 96.38 106 LYS A CA 1
ATOM 842 C C . LYS A 1 106 ? -10.164 2.083 -3.444 1.00 96.38 106 LYS A C 1
ATOM 844 O O . LYS A 1 106 ? -10.251 1.530 -4.537 1.00 96.38 106 LYS A O 1
ATOM 849 N N . THR A 1 107 ? -10.543 1.489 -2.323 1.00 95.75 107 THR A N 1
ATOM 850 C CA . THR A 1 107 ? -11.248 0.208 -2.338 1.00 95.75 107 THR A CA 1
ATOM 851 C C . THR A 1 107 ? -12.657 0.359 -2.913 1.00 95.75 107 THR A C 1
ATOM 853 O O . THR A 1 107 ? -13.202 1.464 -2.987 1.00 95.75 107 THR A O 1
ATOM 856 N N . ASN A 1 108 ? -13.304 -0.759 -3.241 1.00 92.69 108 ASN A N 1
ATOM 857 C CA . ASN A 1 108 ? -14.724 -0.794 -3.607 1.00 92.69 108 ASN A CA 1
ATOM 858 C C . ASN A 1 108 ? -15.664 -0.153 -2.557 1.00 92.69 108 ASN A C 1
ATOM 860 O O . ASN A 1 108 ? -16.714 0.370 -2.919 1.00 92.69 108 ASN A O 1
ATOM 864 N N . LYS A 1 109 ? -15.280 -0.133 -1.271 1.00 94.44 109 LYS A N 1
ATOM 865 C CA . LYS A 1 109 ? -16.004 0.560 -0.183 1.00 94.44 109 LYS A CA 1
ATOM 866 C C . LYS A 1 109 ? -15.536 2.013 0.025 1.00 94.44 109 LYS A C 1
ATOM 868 O O . LYS A 1 109 ? -15.857 2.642 1.036 1.00 94.44 109 LYS A O 1
ATOM 873 N N . GLY A 1 110 ? -14.747 2.558 -0.903 1.00 93.00 110 GLY A N 1
ATOM 874 C CA . GLY A 1 110 ? -14.277 3.943 -0.889 1.00 93.00 110 GLY A CA 1
ATOM 875 C C . GLY A 1 110 ? -13.295 4.252 0.242 1.00 93.00 110 GLY A C 1
ATOM 876 O O . GLY A 1 110 ? -13.357 5.334 0.821 1.00 93.00 110 GLY A O 1
ATOM 877 N N . LEU A 1 111 ? -12.460 3.293 0.649 1.00 94.75 111 LEU A N 1
ATOM 878 C CA . LEU A 1 111 ? -11.377 3.520 1.610 1.00 94.75 111 LEU A CA 1
ATOM 879 C C . LEU A 1 111 ? -10.077 3.819 0.855 1.00 94.75 111 LEU A C 1
ATOM 881 O O . LEU A 1 111 ? -9.759 3.109 -0.093 1.00 94.75 111 LEU A O 1
ATOM 885 N N . ASN A 1 112 ? -9.334 4.839 1.276 1.00 94.94 112 ASN A N 1
ATOM 886 C CA . ASN A 1 112 ? -8.040 5.220 0.704 1.00 94.94 112 ASN A CA 1
ATOM 887 C C . ASN A 1 112 ? -7.015 5.503 1.819 1.00 94.94 112 ASN A C 1
ATOM 889 O O . ASN A 1 112 ? -7.313 5.333 3.002 1.00 94.94 112 ASN A O 1
ATOM 893 N N . 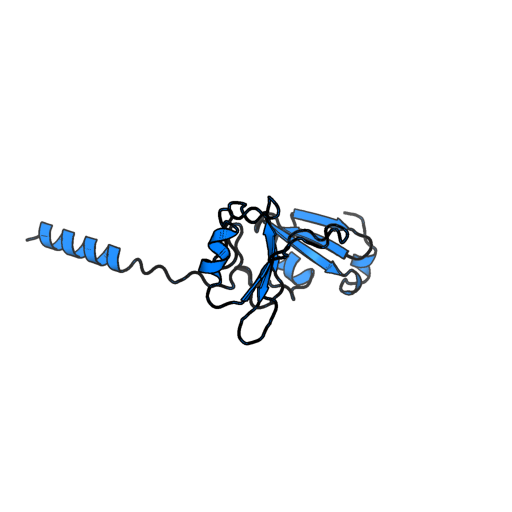LYS A 1 113 ? -5.817 5.969 1.442 1.00 93.12 113 LYS A N 1
ATOM 894 C CA . LYS A 1 113 ? -4.712 6.289 2.365 1.00 93.12 113 LYS A CA 1
ATOM 895 C C . LYS A 1 113 ? -5.066 7.297 3.471 1.00 93.12 113 LYS A C 1
ATOM 897 O O . LYS A 1 113 ? -4.431 7.274 4.515 1.00 93.12 113 LYS A O 1
ATOM 902 N N . LEU A 1 114 ? -6.051 8.171 3.257 1.00 92.38 114 LEU A N 1
ATOM 903 C CA . LEU A 1 114 ? -6.471 9.185 4.237 1.00 92.38 114 LEU A CA 1
ATOM 904 C C . LEU A 1 114 ? -7.512 8.648 5.236 1.00 92.38 114 LEU A C 1
ATOM 906 O O . LEU A 1 114 ? -8.042 9.401 6.050 1.00 92.38 114 LEU A O 1
ATOM 910 N N . GLY A 1 115 ? -7.865 7.364 5.144 1.00 89.31 115 GLY A N 1
ATOM 911 C CA . GLY A 1 115 ? -8.837 6.737 6.028 1.00 89.31 115 GLY A CA 1
ATOM 912 C C . GLY A 1 115 ? -8.330 6.613 7.464 1.00 89.31 115 GLY A C 1
ATOM 913 O O . GLY A 1 115 ? -7.229 6.138 7.711 1.00 89.31 115 GLY A O 1
ATOM 914 N N . THR A 1 116 ? -9.182 6.973 8.421 1.00 91.44 116 THR A N 1
ATOM 915 C CA . THR A 1 116 ? -8.930 6.783 9.858 1.00 91.44 116 THR A CA 1
ATOM 916 C C . THR A 1 116 ? -9.252 5.355 10.310 1.00 91.44 116 THR A C 1
ATOM 918 O O . THR A 1 116 ? -9.968 4.621 9.620 1.00 91.44 116 THR A O 1
ATOM 921 N N . TYR A 1 117 ? -8.850 4.991 11.535 1.00 90.88 117 TYR A N 1
ATOM 922 C CA . TYR A 1 117 ? -9.267 3.733 12.174 1.00 90.88 117 TYR A CA 1
ATOM 923 C C . TYR A 1 117 ? -10.789 3.526 12.123 1.00 90.88 117 TYR A C 1
ATOM 925 O O . TYR A 1 117 ? -11.263 2.459 11.740 1.00 90.88 117 TYR A O 1
ATOM 933 N N . LYS A 1 118 ? -11.564 4.580 12.415 1.00 90.44 118 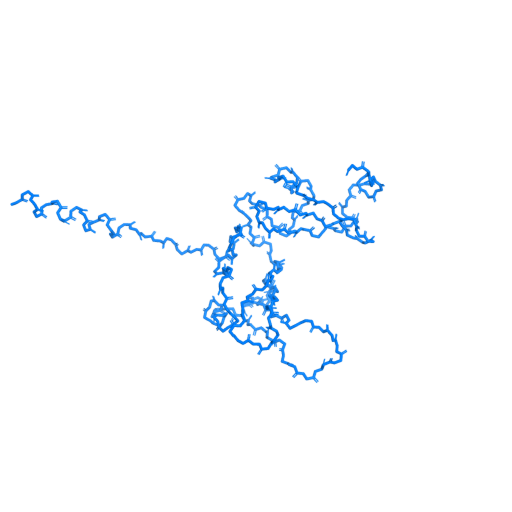LYS A N 1
ATOM 934 C CA . LYS A 1 118 ? -13.032 4.553 12.353 1.00 90.44 118 LYS A CA 1
ATOM 935 C C . LYS A 1 118 ? -13.544 4.262 10.941 1.00 90.44 118 LYS A C 1
ATOM 937 O O . LYS A 1 118 ? -14.545 3.566 10.777 1.00 90.44 118 LYS A O 1
ATOM 942 N N . ASN A 1 119 ? -12.891 4.791 9.904 1.00 92.94 119 ASN A N 1
ATOM 943 C CA . ASN A 1 119 ? -13.282 4.507 8.522 1.00 92.94 119 ASN A CA 1
ATOM 944 C C . ASN A 1 119 ? -13.007 3.051 8.136 1.00 92.94 119 ASN A C 1
ATOM 946 O O . ASN A 1 119 ? -13.780 2.487 7.367 1.00 92.94 119 ASN A O 1
ATOM 950 N N . ILE A 1 120 ? -11.940 2.453 8.669 1.00 93.50 120 ILE A N 1
ATOM 951 C CA . ILE A 1 120 ? -11.597 1.048 8.432 1.00 93.50 120 ILE A CA 1
ATOM 952 C C . ILE A 1 120 ? -12.604 0.142 9.148 1.00 93.50 120 ILE A C 1
ATOM 954 O O . ILE A 1 120 ? -13.275 -0.653 8.491 1.00 93.50 120 ILE A O 1
ATOM 958 N N . SER A 1 121 ? -12.775 0.322 10.462 1.00 92.62 121 SER A N 1
ATOM 959 C CA . SER A 1 121 ? -13.630 -0.532 11.301 1.00 92.62 121 SER A CA 1
ATOM 960 C C . SER A 1 121 ? -15.120 -0.455 10.958 1.00 92.62 121 SER A C 1
ATOM 962 O O . SER A 1 121 ? -15.849 -1.412 11.188 1.00 92.62 121 SER A O 1
ATOM 964 N N . SER A 1 122 ? -15.587 0.655 10.375 1.00 94.94 122 SER A N 1
ATOM 965 C CA . SER A 1 122 ? -16.981 0.788 9.912 1.00 94.94 122 SER A CA 1
ATOM 966 C C . SER A 1 122 ? -17.260 0.146 8.550 1.00 94.94 122 SER A C 1
ATOM 968 O O . SER A 1 122 ? -18.419 -0.102 8.228 1.00 94.94 122 SER A O 1
ATOM 970 N N . LYS A 1 123 ? -16.230 -0.106 7.730 1.00 95.44 123 LYS A N 1
ATOM 971 C CA . LYS A 1 123 ? -16.376 -0.651 6.366 1.00 95.44 123 LYS A CA 1
ATOM 972 C C . LYS A 1 123 ? -15.939 -2.108 6.253 1.00 95.44 123 LYS A C 1
ATOM 974 O O . LYS A 1 123 ? -16.402 -2.811 5.352 1.00 95.44 123 LYS A O 1
ATOM 979 N N . TYR A 1 124 ? -15.035 -2.554 7.118 1.00 95.69 124 TYR A N 1
ATOM 980 C CA . TYR A 1 124 ? -14.414 -3.869 7.041 1.00 95.69 124 TYR A CA 1
ATOM 981 C C . TYR A 1 124 ? -14.320 -4.533 8.409 1.00 95.69 124 TYR A C 1
ATOM 983 O O . TYR A 1 124 ? -14.085 -3.878 9.422 1.00 95.69 124 TYR A O 1
ATOM 991 N N . ASN A 1 125 ? -14.418 -5.862 8.401 1.00 95.38 125 ASN A N 1
ATOM 992 C CA . ASN A 1 125 ? -14.100 -6.672 9.567 1.00 95.38 125 ASN A CA 1
ATOM 993 C C . ASN A 1 125 ? -12.579 -6.717 9.735 1.00 95.38 125 ASN A C 1
ATOM 995 O O . ASN A 1 125 ? -11.861 -7.196 8.853 1.00 95.38 125 ASN A O 1
ATOM 999 N N . ILE A 1 126 ? -12.096 -6.206 10.864 1.00 95.38 126 ILE A N 1
ATOM 1000 C CA . ILE A 1 126 ? -10.675 -6.227 11.204 1.00 95.38 126 ILE A CA 1
ATOM 1001 C C . ILE A 1 126 ? -10.285 -7.668 11.538 1.00 95.38 126 ILE A C 1
ATOM 1003 O O . ILE A 1 126 ? -10.868 -8.277 12.431 1.00 95.38 126 ILE A O 1
ATOM 1007 N N . SER A 1 127 ? -9.312 -8.219 10.810 1.00 96.56 127 SER A N 1
ATOM 1008 C CA . SER A 1 127 ? -8.834 -9.592 11.019 1.00 96.56 127 SER A CA 1
ATOM 1009 C C . SER A 1 127 ? -7.740 -9.690 12.075 1.00 96.56 127 SER A C 1
ATOM 1011 O O . SER A 1 127 ? -7.500 -10.768 12.609 1.00 96.56 127 SER A O 1
ATOM 1013 N N . GLY A 1 128 ? -7.070 -8.581 12.377 1.00 93.69 128 GLY A N 1
ATOM 1014 C CA . GLY A 1 128 ? -6.061 -8.528 13.419 1.00 93.69 128 GLY A CA 1
ATOM 1015 C C . GLY A 1 128 ? -5.554 -7.115 13.638 1.00 93.69 128 GLY A C 1
ATOM 1016 O O . GLY A 1 128 ? -5.538 -6.293 12.720 1.00 93.69 128 GLY A O 1
ATOM 1017 N N . ILE A 1 129 ? -5.126 -6.847 14.863 1.00 92.38 129 ILE A N 1
ATOM 1018 C CA . ILE A 1 129 ? -4.515 -5.585 15.255 1.00 92.38 129 ILE A CA 1
ATOM 1019 C C . ILE A 1 129 ? -3.170 -5.916 15.888 1.00 92.38 129 ILE A C 1
ATOM 1021 O O . ILE A 1 129 ? -3.098 -6.706 16.824 1.00 92.38 129 ILE A O 1
ATOM 1025 N N . GLN A 1 130 ? -2.099 -5.324 15.368 1.00 90.94 130 GLN A N 1
ATOM 1026 C CA . GLN A 1 130 ? -0.765 -5.444 15.942 1.00 90.94 130 GLN A CA 1
ATOM 1027 C C . GLN A 1 130 ? -0.303 -4.082 16.430 1.00 90.94 130 GLN A C 1
ATOM 1029 O O . GLN A 1 130 ? -0.318 -3.089 15.698 1.00 90.94 130 GLN A O 1
ATOM 1034 N N . ASN A 1 131 ? 0.124 -4.045 17.684 1.00 86.50 131 ASN A N 1
ATOM 1035 C CA . ASN A 1 131 ? 0.583 -2.831 18.324 1.00 86.50 131 ASN A CA 1
ATOM 1036 C C . ASN A 1 131 ? 2.108 -2.724 18.217 1.00 86.50 131 ASN A C 1
ATOM 1038 O O . ASN A 1 131 ? 2.827 -3.617 18.659 1.00 86.50 131 ASN A O 1
ATOM 1042 N N . THR A 1 132 ? 2.610 -1.624 17.662 1.00 87.75 132 THR A N 1
ATOM 1043 C CA . THR A 1 132 ? 4.050 -1.325 17.616 1.00 87.75 132 THR A CA 1
ATOM 1044 C C . THR A 1 132 ? 4.362 -0.109 18.487 1.00 87.75 132 THR A C 1
ATOM 1046 O O . THR A 1 132 ? 3.463 0.517 19.048 1.00 87.75 132 THR A O 1
ATOM 1049 N N . LEU A 1 133 ? 5.637 0.271 18.608 1.00 87.19 133 LEU A N 1
ATOM 1050 C CA . LEU A 1 133 ? 6.018 1.438 19.408 1.00 87.19 133 LEU A CA 1
ATOM 1051 C C . LEU A 1 133 ? 5.319 2.727 18.937 1.00 87.19 133 LEU A C 1
ATOM 1053 O O . LEU A 1 133 ? 4.805 3.475 19.765 1.00 87.19 133 LEU A O 1
ATOM 1057 N N . ARG A 1 134 ? 5.273 2.971 17.620 1.00 88.56 134 ARG A N 1
ATOM 1058 C CA . ARG A 1 134 ? 4.749 4.222 17.035 1.00 88.56 134 ARG A CA 1
ATOM 1059 C C . ARG A 1 134 ? 3.416 4.066 16.316 1.00 88.56 134 ARG A C 1
ATOM 1061 O O . ARG A 1 134 ? 2.654 5.020 16.255 1.00 88.56 134 ARG A O 1
ATOM 1068 N N . ASN A 1 135 ? 3.125 2.872 15.812 1.00 90.75 135 ASN A N 1
ATOM 1069 C CA . ASN A 1 135 ? 1.992 2.642 14.925 1.00 90.75 135 ASN A CA 1
ATOM 1070 C C . ASN A 1 135 ? 1.094 1.509 15.422 1.00 90.75 135 ASN A C 1
ATOM 1072 O O . ASN A 1 135 ? 1.549 0.589 16.106 1.00 90.75 135 ASN A O 1
ATOM 1076 N N . LEU A 1 136 ? -0.154 1.539 14.979 1.00 91.19 136 LEU A N 1
ATOM 1077 C CA . LEU A 1 136 ? -1.081 0.422 15.004 1.00 91.19 136 LEU A CA 1
ATOM 1078 C C . LEU A 1 136 ? -1.167 -0.168 13.593 1.00 91.19 136 LEU A C 1
ATOM 1080 O O . LEU A 1 136 ? -1.461 0.554 12.641 1.00 91.19 136 LEU A O 1
ATOM 1084 N N . ILE A 1 137 ? -0.906 -1.465 13.449 1.00 93.75 137 ILE A N 1
ATOM 1085 C CA . ILE A 1 137 ? -1.072 -2.179 12.181 1.00 93.75 137 ILE A CA 1
ATOM 1086 C C . ILE A 1 137 ? -2.415 -2.901 12.223 1.00 93.75 137 ILE A C 1
ATOM 1088 O O . ILE A 1 137 ? -2.607 -3.827 13.008 1.00 93.75 137 ILE A O 1
ATOM 1092 N N . VAL A 1 138 ? -3.346 -2.480 11.374 1.00 94.56 138 VAL A N 1
ATOM 1093 C CA . VAL A 1 138 ? -4.703 -3.028 11.285 1.00 94.56 138 VAL A CA 1
ATOM 1094 C C . VAL A 1 138 ? -4.805 -3.874 10.026 1.00 94.56 138 VAL A C 1
ATOM 1096 O O . VAL A 1 138 ? -4.699 -3.353 8.920 1.00 94.56 138 VAL A O 1
ATOM 1099 N N . SER A 1 139 ? -4.999 -5.178 10.184 1.00 96.38 139 SER A N 1
ATOM 1100 C CA . SER A 1 139 ? -5.095 -6.132 9.076 1.00 96.38 139 SER A CA 1
ATOM 1101 C C . SER A 1 139 ? -6.549 -6.355 8.663 1.00 96.38 139 SER A C 1
ATOM 1103 O O . SER A 1 139 ? -7.444 -6.421 9.508 1.00 96.38 139 SER A O 1
ATOM 1105 N N . VAL A 1 140 ? -6.782 -6.485 7.355 1.00 96.50 140 VAL A N 1
ATOM 1106 C CA . VAL A 1 140 ? -8.093 -6.768 6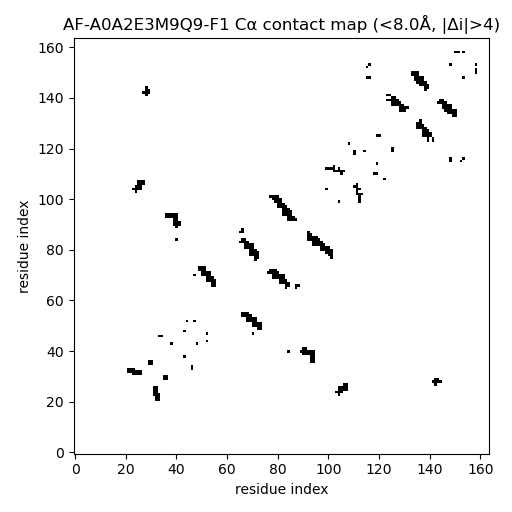.760 1.00 96.50 140 VAL A CA 1
ATOM 1107 C C . VAL A 1 140 ? -7.946 -7.856 5.692 1.00 96.50 140 VAL A C 1
ATOM 1109 O O . VAL A 1 140 ? -7.681 -7.585 4.518 1.00 96.50 140 VAL A O 1
ATOM 1112 N N . ASN A 1 141 ? -8.166 -9.112 6.091 1.00 95.75 141 ASN A N 1
ATOM 1113 C CA . ASN A 1 141 ? -8.003 -10.280 5.209 1.00 95.75 141 ASN A CA 1
ATOM 1114 C C . ASN A 1 141 ? -8.972 -10.284 4.010 1.00 95.75 141 ASN A C 1
ATOM 1116 O O . ASN A 1 141 ? -8.650 -10.856 2.969 1.00 95.75 141 ASN A O 1
ATOM 1120 N N . GLU A 1 142 ? -10.144 -9.644 4.133 1.00 94.56 142 GLU A N 1
ATOM 1121 C CA . GLU A 1 142 ? -11.143 -9.537 3.053 1.00 94.56 142 GLU A CA 1
ATOM 1122 C C . GLU A 1 142 ? -10.534 -8.952 1.771 1.00 94.56 142 GLU A C 1
ATOM 1124 O O . GLU A 1 142 ? -10.833 -9.426 0.677 1.00 94.56 142 GLU A O 1
ATOM 1129 N N . ILE A 1 143 ? -9.641 -7.969 1.912 1.00 94.25 143 ILE A N 1
ATOM 1130 C CA . ILE A 1 143 ? -8.986 -7.264 0.801 1.00 94.25 143 ILE A CA 1
ATOM 1131 C C . ILE A 1 143 ? -7.476 -7.516 0.741 1.00 94.25 143 ILE A C 1
ATOM 1133 O O . ILE A 1 143 ? -6.790 -6.833 -0.007 1.00 94.25 143 ILE A O 1
ATOM 1137 N N . ASN A 1 144 ? -6.967 -8.478 1.519 1.00 95.38 144 ASN A N 1
ATOM 1138 C CA . ASN A 1 144 ? -5.539 -8.797 1.612 1.00 95.38 144 ASN A CA 1
ATOM 1139 C C . ASN A 1 144 ? -4.651 -7.55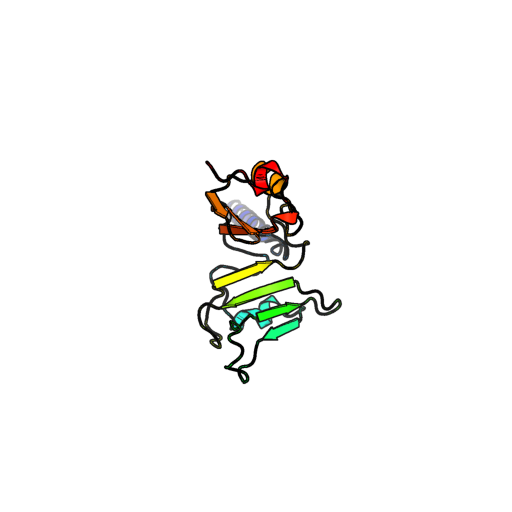3 1.842 1.00 95.38 144 ASN A C 1
ATOM 1141 O O . ASN A 1 144 ? -3.628 -7.369 1.188 1.00 95.38 144 ASN A O 1
ATOM 1145 N N . ALA A 1 145 ? -5.074 -6.670 2.750 1.00 95.50 145 ALA A N 1
ATOM 1146 C CA . ALA A 1 145 ? -4.378 -5.418 3.024 1.00 95.50 145 ALA A CA 1
ATOM 1147 C C . ALA A 1 145 ? -4.160 -5.215 4.523 1.00 95.50 145 ALA A C 1
ATOM 1149 O O . ALA A 1 145 ? -4.893 -5.749 5.360 1.00 95.50 145 ALA A O 1
ATOM 1150 N N . TYR A 1 146 ? -3.177 -4.383 4.850 1.00 95.56 146 TYR A N 1
ATOM 1151 C CA . TYR A 1 146 ? -2.988 -3.846 6.188 1.00 95.56 146 TYR A CA 1
ATOM 1152 C C . TYR A 1 146 ? -2.829 -2.327 6.128 1.00 95.56 146 TYR A C 1
ATOM 1154 O O . TYR A 1 146 ? -2.356 -1.766 5.139 1.00 95.56 146 TYR A O 1
ATOM 1162 N N . PHE A 1 147 ? -3.227 -1.667 7.207 1.00 94.69 147 PHE A N 1
ATOM 1163 C CA . PHE A 1 147 ? -3.146 -0.224 7.377 1.00 94.69 147 PHE A CA 1
ATOM 1164 C C . PHE A 1 147 ? -2.208 0.076 8.533 1.00 94.69 147 PHE A C 1
ATOM 1166 O O . PHE A 1 147 ? -2.365 -0.485 9.615 1.00 94.69 147 PHE A O 1
ATOM 1173 N N . THR A 1 148 ? -1.254 0.971 8.311 1.00 93.62 148 THR A N 1
ATOM 1174 C CA . THR A 1 148 ? -0.370 1.473 9.364 1.00 93.62 148 THR A CA 1
ATOM 1175 C C . THR A 1 148 ? -0.881 2.837 9.796 1.00 93.62 148 THR A C 1
ATOM 1177 O O . THR A 1 148 ? -0.822 3.781 9.014 1.00 93.62 148 THR A O 1
ATOM 1180 N N . ILE A 1 149 ? -1.387 2.926 11.022 1.00 91.69 149 ILE A N 1
ATOM 1181 C CA . ILE A 1 149 ? -1.960 4.146 11.598 1.00 91.69 149 ILE A CA 1
ATOM 1182 C C . ILE A 1 149 ? -0.999 4.658 12.662 1.00 91.69 149 ILE A C 1
ATOM 1184 O O . ILE A 1 149 ? -0.610 3.894 13.548 1.00 91.69 149 ILE A O 1
ATOM 1188 N N . ASP A 1 150 ? -0.612 5.928 12.593 1.00 90.38 150 ASP A N 1
ATOM 1189 C CA . ASP A 1 150 ? 0.221 6.524 13.633 1.00 90.38 150 ASP A CA 1
ATOM 1190 C C . ASP A 1 150 ? -0.585 6.630 14.936 1.00 90.38 150 ASP A C 1
ATOM 1192 O O . ASP A 1 150 ? -1.741 7.059 14.949 1.00 90.38 150 ASP A O 1
ATOM 1196 N N . LYS A 1 151 ? 0.011 6.240 16.067 1.00 87.94 151 LYS A N 1
ATOM 1197 C CA . LYS A 1 151 ? -0.663 6.325 17.370 1.00 87.94 151 LYS A CA 1
ATOM 1198 C C . LYS A 1 151 ? -1.047 7.750 17.738 1.00 87.94 151 LYS A C 1
ATOM 1200 O O . LYS A 1 151 ? -1.922 7.929 18.578 1.00 87.94 151 LYS A O 1
ATOM 1205 N N . SER A 1 152 ? -0.394 8.761 17.177 1.00 86.56 152 SER A N 1
ATOM 1206 C CA . SER A 1 152 ? -0.775 10.162 17.350 1.00 86.56 152 SER A CA 1
ATOM 1207 C C . SER A 1 152 ? -2.129 10.526 16.759 1.00 86.56 152 SER A C 1
ATOM 1209 O O . SER A 1 152 ? -2.757 11.457 17.255 1.00 86.56 152 SER A O 1
ATOM 1211 N N . GLU A 1 153 ? -2.622 9.746 15.802 1.00 83.81 153 GLU A N 1
ATOM 1212 C CA . GLU A 1 153 ? -3.935 9.934 15.186 1.00 83.81 153 GLU A CA 1
ATOM 1213 C C . GLU A 1 153 ? -5.049 9.176 15.923 1.00 83.81 153 GLU A C 1
ATOM 1215 O O . GLU A 1 153 ? -6.234 9.351 15.627 1.00 83.81 153 GLU A O 1
ATOM 1220 N N . LEU A 1 154 ? -4.691 8.316 16.884 1.00 82.50 154 LEU A N 1
ATOM 1221 C CA . LEU A 1 154 ? -5.658 7.531 17.638 1.00 82.50 154 LEU A CA 1
ATOM 1222 C C . LEU A 1 154 ? -6.258 8.341 18.798 1.00 82.50 154 LEU A C 1
ATOM 1224 O O . LEU A 1 154 ? -5.537 9.065 19.492 1.00 82.50 154 LEU A O 1
ATOM 1228 N N . PRO A 1 155 ? -7.562 8.165 19.075 1.00 76.94 155 PRO A N 1
ATOM 1229 C CA . PRO A 1 155 ? -8.175 8.608 20.321 1.00 76.94 155 PRO A CA 1
ATOM 1230 C C . PRO A 1 155 ? -7.401 8.090 21.535 1.00 76.94 155 PRO A C 1
ATOM 1232 O O . PRO A 1 155 ? -6.927 6.956 21.527 1.00 76.94 155 PRO A O 1
ATOM 1235 N N . GLU A 1 156 ? -7.302 8.898 22.590 1.00 73.06 156 GLU A N 1
ATOM 1236 C CA . GLU A 1 156 ? -6.485 8.604 23.776 1.00 73.06 156 GLU A CA 1
ATOM 1237 C C . GLU A 1 156 ? -6.780 7.230 24.392 1.00 73.06 156 GLU A C 1
ATOM 1239 O O . GLU A 1 156 ? -5.856 6.488 24.718 1.00 73.06 156 GLU A O 1
ATOM 1244 N N . ASN A 1 157 ? -8.050 6.828 24.439 1.00 70.44 157 ASN A N 1
ATOM 1245 C CA . ASN A 1 157 ? -8.447 5.511 24.931 1.00 70.44 157 ASN A CA 1
ATOM 1246 C C . ASN A 1 157 ? -7.848 4.361 24.099 1.00 70.44 157 ASN A C 1
ATOM 1248 O O . ASN A 1 157 ? -7.436 3.364 24.667 1.00 70.44 157 ASN A O 1
ATOM 1252 N N . LEU A 1 158 ? -7.713 4.510 22.778 1.00 70.19 158 LEU A N 1
ATOM 1253 C CA . LEU A 1 158 ? -7.110 3.495 21.899 1.00 70.19 158 LEU A CA 1
ATOM 1254 C C . LEU A 1 158 ? -5.576 3.560 21.855 1.00 70.19 158 LEU A C 1
ATOM 1256 O O . LEU A 1 158 ? -4.938 2.663 21.306 1.00 70.19 158 LEU A O 1
ATOM 1260 N N . ARG A 1 159 ? -4.963 4.614 22.408 1.00 69.06 159 ARG A N 1
ATOM 1261 C CA . ARG A 1 159 ? -3.496 4.731 22.501 1.00 69.06 159 ARG A CA 1
ATOM 1262 C C . ARG A 1 159 ? -2.926 3.838 23.600 1.00 69.06 159 ARG A C 1
ATOM 1264 O O . ARG A 1 159 ? -1.784 3.392 23.472 1.00 69.06 159 ARG A O 1
ATOM 1271 N N . TYR A 1 160 ? -3.716 3.595 24.647 1.00 66.88 160 TYR A N 1
ATOM 1272 C CA . TYR A 1 160 ? -3.287 2.911 25.868 1.00 66.88 160 TYR A CA 1
ATOM 1273 C C . TYR A 1 160 ? -4.089 1.644 26.193 1.00 66.88 160 TYR A C 1
ATOM 1275 O O . TYR A 1 160 ? -3.576 0.803 26.927 1.00 66.88 160 TYR A O 1
ATOM 1283 N N . ASP A 1 161 ? -5.302 1.474 25.650 1.00 58.97 161 ASP A N 1
ATOM 1284 C CA . ASP A 1 161 ? -6.081 0.245 25.835 1.00 58.97 161 ASP A CA 1
ATOM 1285 C C . ASP A 1 161 ? -5.540 -0.868 24.922 1.00 58.97 161 ASP A C 1
ATOM 1287 O O . ASP A 1 161 ? -5.660 -0.830 23.696 1.00 58.97 161 ASP A O 1
ATOM 1291 N N . MET A 1 162 ? -4.843 -1.817 25.548 1.00 58.00 162 MET A N 1
ATOM 1292 C CA . MET A 1 162 ? -4.052 -2.885 24.927 1.00 58.00 162 MET A CA 1
ATOM 1293 C C . MET A 1 162 ? -4.619 -4.283 25.220 1.00 58.00 162 MET A C 1
ATOM 1295 O O . MET A 1 162 ? -3.889 -5.271 25.150 1.00 58.00 162 MET A O 1
ATOM 1299 N N . THR A 1 163 ? -5.898 -4.383 25.575 1.00 49.53 163 THR A N 1
ATOM 1300 C CA . THR A 1 163 ? -6.522 -5.655 25.953 1.00 49.53 163 THR A CA 1
ATOM 1301 C C . THR A 1 163 ? -7.880 -5.818 25.293 1.00 49.53 163 THR A C 1
ATOM 1303 O O . THR A 1 163 ? -8.872 -5.401 25.877 1.00 49.53 163 THR A O 1
ATOM 1306 N N . GLN A 1 164 ? -7.910 -6.456 24.115 1.00 43.78 164 GLN A N 1
ATOM 1307 C CA . GLN A 1 164 ? -8.885 -7.492 23.731 1.00 43.78 164 GLN A CA 1
ATOM 1308 C C . GLN A 1 164 ? -8.252 -8.450 22.723 1.00 43.78 164 GLN A C 1
ATOM 1310 O O . GLN A 1 164 ? -7.566 -7.957 21.798 1.00 43.78 164 GLN A O 1
#

Mean predicted aligned error: 9.59 Å

Sequence (164 aa):
MKQTFLLLIAIYSIANSCKSEPDRYVINKHNIGYLSDSTSVRELSFIFSNDSISKFIGGDEFIGNPNIIKIFEKETQTLLLELTPKEALDSLSTIQSVRIMDPRYKTNKGLNKLGTYKNISSKYNISGIQNTLRNLIVSVNEINAYFTIDKSELPENLRYDMTQ

Secondary structure (DSSP, 8-state):
-HHHHHHHHHHHHHHT---PPPPTTEEETTEETTEETT-BTTTHHHHTTTSEEEEP-SS-TTS-----EEEE-TTT--EEEEEEESSTT-SSPBEEEEEE-STT-EETT---TT--HHHHHHHS---EEEE-SSEEEEEEGGGTEEEEEEGGGS-HHHHH----

Radius of gyration: 21.12 Å; Cα contacts (8 Å, |Δi|>4): 234; chains: 1; bounding box: 60×37×68 Å

Foldseek 3Di:
DVVVVVVVVVVVVVVPPPPDQFQQQEAAQADRRPAGQQDFQQCCCVVQVQWDKDWDDDDPVPVPDQRWIWTARHPPRQTAKTWGFPDHPDRNTGTPDIDGRDQSRAYPQGDGLPDDPVNDVVRADFPDWDDDPFWIWTDGNRRRDIHTHGLVRDDPCVSPPPDD

pLDDT: mean 84.44, std 15.62, range [43.78, 97.38]

Nearest PDB structures (foldseek):
  6ie4-assembly1_A  TM=2.018E-01  e=2.273E+00  Arabidopsis thaliana